Protein AF-A0A560LZS9-F1 (afdb_monomer_lite)

Foldseek 3Di:
DPDAAAQPAKDKDKDDDDPVCVVPDVTDIKIFFDDFDKHKDKDAQDPDWDWKAWDWFFKQKDAPDEGDPVSGDHTDITRPHRGIMMIIDRRGTIID

Organism: NCBI:txid1755647

Sequence (96 aa):
MAEFAAPVAFEFVQRAPSPRAAELIAAMTGYRETAAGRFAQRQTAPLIVPLIISFGTPFLIALGREPQASDRQHSFAAGLYAGPVYIESDGHAACV

pLDDT: mean 91.56, std 9.48, range [45.84, 98.06]

Structure (mmCIF, N/CA/C/O backbone):
data_AF-A0A560LZS9-F1
#
_entry.id   AF-A0A560LZS9-F1
#
loop_
_atom_site.group_PDB
_atom_site.id
_atom_site.type_symbol
_atom_site.label_atom_id
_atom_site.label_alt_id
_atom_site.label_comp_id
_atom_site.label_asym_id
_atom_site.label_entity_id
_atom_site.label_seq_id
_atom_site.pdbx_PDB_ins_code
_atom_site.Cartn_x
_atom_site.Cartn_y
_atom_site.Cartn_z
_atom_site.occupancy
_atom_site.B_iso_or_equiv
_atom_site.auth_seq_id
_atom_site.auth_comp_id
_atom_site.auth_asym_id
_atom_site.auth_atom_id
_atom_site.pdbx_PDB_model_num
ATOM 1 N N . MET A 1 1 ? 16.570 -2.922 -18.717 1.00 45.84 1 MET A N 1
ATOM 2 C CA . MET A 1 1 ? 15.685 -2.915 -17.534 1.00 45.84 1 MET A CA 1
ATOM 3 C C . MET A 1 1 ? 15.691 -1.505 -16.988 1.00 45.84 1 MET A C 1
ATOM 5 O O . MET A 1 1 ? 16.778 -0.959 -16.865 1.00 45.84 1 MET A O 1
ATOM 9 N N . ALA A 1 2 ? 14.526 -0.898 -16.761 1.00 53.41 2 ALA A N 1
ATOM 10 C CA . ALA A 1 2 ? 14.475 0.362 -16.025 1.00 53.41 2 ALA A CA 1
ATOM 11 C C . ALA A 1 2 ? 14.941 0.086 -14.589 1.00 53.41 2 ALA A C 1
ATOM 13 O O . ALA A 1 2 ? 14.567 -0.935 -14.017 1.00 53.41 2 ALA A O 1
ATOM 14 N N . GLU A 1 3 ? 15.809 0.936 -14.056 1.00 58.12 3 GLU A N 1
ATOM 15 C CA . GLU A 1 3 ? 16.271 0.831 -12.678 1.00 58.12 3 GLU A CA 1
ATOM 16 C C . GLU A 1 3 ? 15.129 1.276 -11.762 1.00 58.12 3 GLU A C 1
ATOM 18 O O . GLU A 1 3 ? 14.672 2.416 -11.839 1.00 58.12 3 GLU A O 1
ATOM 23 N N . PHE A 1 4 ? 14.612 0.350 -10.959 1.00 62.66 4 PHE A N 1
ATOM 24 C CA . PHE A 1 4 ? 13.584 0.641 -9.971 1.00 62.66 4 PHE A CA 1
ATOM 25 C C . PHE A 1 4 ? 14.241 0.880 -8.616 1.00 62.66 4 PHE A C 1
ATOM 27 O O . PHE A 1 4 ? 15.044 0.064 -8.163 1.00 62.66 4 PHE A O 1
ATOM 34 N N . ALA A 1 5 ? 13.880 1.982 -7.964 1.00 74.50 5 ALA A N 1
ATOM 35 C CA . ALA A 1 5 ? 14.358 2.324 -6.629 1.00 74.50 5 ALA A CA 1
ATOM 36 C C . ALA A 1 5 ? 13.220 2.236 -5.604 1.00 74.50 5 ALA A C 1
ATOM 38 O O . ALA A 1 5 ? 12.045 2.319 -5.955 1.00 74.50 5 ALA A O 1
ATOM 39 N N . ALA A 1 6 ? 13.552 2.106 -4.321 1.00 77.06 6 ALA A N 1
ATOM 40 C CA . ALA A 1 6 ? 12.571 2.367 -3.270 1.00 77.06 6 ALA A CA 1
ATOM 41 C C . ALA A 1 6 ? 12.208 3.871 -3.255 1.00 77.06 6 ALA A C 1
ATOM 43 O O . ALA A 1 6 ? 13.056 4.687 -3.628 1.00 77.06 6 ALA A O 1
ATOM 44 N N . PRO A 1 7 ? 11.002 4.266 -2.803 1.00 74.81 7 PRO A N 1
ATOM 45 C CA . PRO A 1 7 ? 10.655 5.673 -2.618 1.00 74.81 7 PRO A CA 1
ATOM 46 C C . PRO A 1 7 ? 11.675 6.377 -1.716 1.00 74.81 7 PRO A C 1
ATOM 48 O O . PRO A 1 7 ? 11.896 5.965 -0.578 1.00 74.81 7 PRO A O 1
ATOM 51 N N . VAL A 1 8 ? 12.306 7.435 -2.230 1.00 77.25 8 VAL A N 1
ATOM 52 C CA . VAL A 1 8 ? 13.387 8.167 -1.536 1.00 77.25 8 VAL A CA 1
ATOM 53 C C . VAL A 1 8 ? 12.897 9.398 -0.768 1.00 77.25 8 VAL A C 1
ATOM 55 O O . VAL A 1 8 ? 13.614 9.907 0.089 1.00 77.25 8 VAL A O 1
ATOM 58 N N . ALA A 1 9 ? 11.682 9.873 -1.057 1.00 90.94 9 ALA A N 1
ATOM 59 C CA . ALA A 1 9 ? 11.067 11.026 -0.407 1.00 90.94 9 ALA A CA 1
ATOM 60 C C . ALA A 1 9 ? 9.569 10.776 -0.191 1.00 90.94 9 ALA A C 1
ATOM 62 O O . ALA A 1 9 ? 8.790 10.689 -1.144 1.00 90.94 9 ALA A O 1
ATOM 63 N N . PHE A 1 10 ? 9.179 10.633 1.075 1.00 95.25 10 PHE A N 1
ATOM 64 C CA . PHE A 1 10 ? 7.796 10.415 1.475 1.00 95.25 10 PHE A CA 1
ATOM 65 C C . PHE A 1 10 ? 7.527 10.957 2.883 1.00 95.25 10 PHE A C 1
ATOM 67 O O . PHE A 1 10 ? 8.424 11.063 3.719 1.00 95.25 10 PHE A O 1
ATOM 74 N N . GLU A 1 11 ? 6.266 11.273 3.141 1.00 97.31 11 GLU A N 1
ATOM 75 C CA . GLU A 1 11 ? 5.709 11.555 4.457 1.00 97.31 11 GLU A CA 1
ATOM 76 C C . GLU A 1 11 ? 5.052 10.280 4.997 1.00 97.31 11 GLU A C 1
ATOM 78 O O . GLU A 1 11 ? 4.373 9.554 4.266 1.00 97.31 11 GLU A O 1
ATOM 83 N N . PHE A 1 12 ? 5.242 10.008 6.287 1.00 96.56 12 PHE A N 1
ATOM 84 C CA . PHE A 1 12 ? 4.630 8.877 6.978 1.00 96.56 12 PHE A CA 1
ATOM 85 C C . PHE A 1 12 ? 4.174 9.330 8.361 1.00 96.56 12 PHE A C 1
ATOM 87 O O . PHE A 1 12 ? 4.981 9.791 9.170 1.00 96.56 12 PHE A O 1
ATOM 94 N N . VAL A 1 13 ? 2.875 9.236 8.632 1.00 97.25 13 VAL A N 1
ATOM 95 C CA . VAL A 1 13 ? 2.272 9.750 9.865 1.00 97.25 13 VAL A CA 1
ATOM 96 C C . VAL A 1 13 ? 1.367 8.692 10.462 1.00 97.25 13 VAL A C 1
ATOM 98 O O . VAL A 1 13 ? 0.372 8.306 9.862 1.00 97.25 13 VAL A O 1
ATOM 101 N N . GLN A 1 14 ? 1.658 8.274 11.689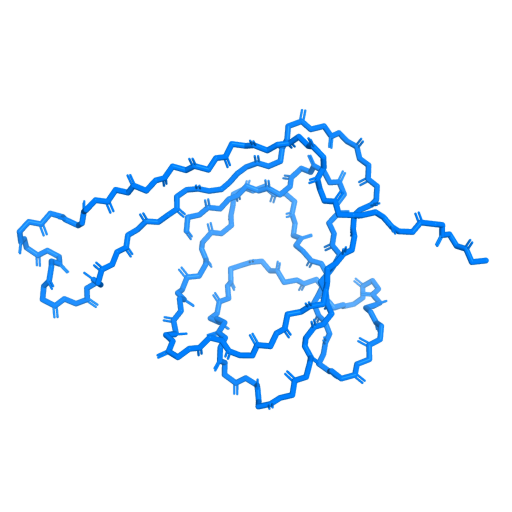 1.00 95.50 14 GLN A N 1
ATOM 102 C CA . GLN A 1 14 ? 0.788 7.365 12.427 1.00 95.50 14 GLN A CA 1
ATOM 103 C C . GLN A 1 14 ? -0.137 8.141 13.359 1.00 95.50 14 GLN A C 1
ATOM 105 O O . GLN A 1 14 ? 0.270 9.091 14.035 1.00 95.50 14 GLN A O 1
ATOM 110 N N . ARG A 1 15 ? -1.403 7.731 13.405 1.00 93.19 15 ARG A N 1
ATOM 111 C CA . ARG A 1 15 ? -2.416 8.277 14.306 1.00 93.19 15 ARG A CA 1
ATOM 112 C C . ARG A 1 15 ? -3.163 7.143 14.989 1.00 93.19 15 ARG A C 1
ATOM 114 O O . ARG A 1 15 ? -3.600 6.188 14.349 1.00 93.19 15 ARG A O 1
ATOM 121 N N . ALA A 1 16 ? -3.338 7.285 16.299 1.00 93.38 16 ALA A N 1
ATOM 122 C CA . ALA A 1 16 ? -4.235 6.417 17.039 1.00 93.38 16 ALA A CA 1
ATOM 123 C C . ALA A 1 16 ? -5.688 6.665 16.586 1.00 93.38 16 ALA A C 1
ATOM 125 O O . ALA A 1 16 ? -6.055 7.816 16.311 1.00 93.38 16 ALA A O 1
ATOM 126 N N . PRO A 1 17 ? -6.517 5.615 16.499 1.00 93.38 17 PRO A N 1
ATOM 127 C CA . PRO A 1 17 ? -7.950 5.759 16.272 1.00 93.38 17 PRO A CA 1
ATOM 128 C C . PRO A 1 17 ? -8.605 6.546 17.415 1.00 93.38 17 PRO A C 1
ATOM 130 O O . PRO A 1 17 ? -8.106 6.592 18.541 1.00 93.38 17 PRO A O 1
ATOM 133 N N . SER A 1 18 ? -9.758 7.158 17.138 1.00 93.44 18 SER A N 1
ATOM 134 C CA . SER A 1 18 ? -10.590 7.726 18.203 1.00 93.44 18 SER A CA 1
ATOM 135 C C . SER A 1 18 ? -11.092 6.613 19.138 1.00 93.44 18 SER A C 1
ATOM 137 O O . SER A 1 18 ? -11.193 5.465 18.700 1.00 93.44 18 SER A O 1
ATOM 139 N N . PRO A 1 19 ? -11.494 6.921 20.387 1.00 93.31 19 PRO A N 1
ATOM 140 C CA . PRO A 1 19 ? -12.010 5.904 21.307 1.00 93.31 19 PRO A CA 1
ATOM 141 C C . PRO A 1 19 ? -13.159 5.074 20.722 1.00 93.31 19 PRO A C 1
ATOM 143 O O . PRO A 1 19 ? -13.212 3.869 20.920 1.00 93.31 19 PRO A O 1
ATOM 146 N N . ARG A 1 20 ? -14.037 5.698 19.923 1.00 92.38 20 ARG A N 1
ATOM 147 C CA . ARG A 1 20 ? -15.140 5.008 19.239 1.00 92.38 20 ARG A CA 1
ATOM 148 C C . ARG A 1 20 ? -14.667 4.046 18.142 1.00 92.38 20 ARG A C 1
ATOM 150 O O . ARG A 1 20 ? -15.347 3.070 17.859 1.00 92.38 20 ARG A O 1
ATOM 157 N N . ALA A 1 21 ? -13.552 4.347 17.482 1.00 92.19 21 ALA A N 1
ATOM 158 C CA . ALA A 1 21 ? -13.018 3.547 16.381 1.00 92.19 21 ALA A CA 1
ATOM 159 C C . ALA A 1 21 ? -12.020 2.473 16.845 1.00 92.19 21 ALA A C 1
ATOM 161 O O . ALA A 1 21 ? -11.768 1.528 16.103 1.00 92.19 21 ALA A O 1
ATOM 162 N N . ALA A 1 22 ? -11.469 2.600 18.055 1.00 91.75 22 ALA A N 1
ATOM 163 C CA . ALA A 1 22 ? -10.441 1.708 18.589 1.00 91.75 22 ALA A CA 1
ATOM 164 C C . ALA A 1 22 ? -10.902 0.247 18.759 1.00 91.75 22 ALA A C 1
ATOM 166 O O . ALA A 1 22 ? -10.067 -0.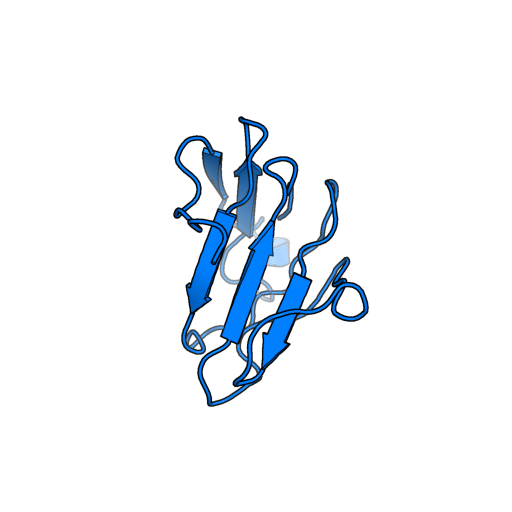649 18.802 1.00 91.75 22 ALA A O 1
ATOM 167 N N . GLU A 1 23 ? -12.214 -0.008 18.808 1.00 91.31 23 GLU A N 1
ATOM 168 C CA . GLU A 1 23 ? -12.771 -1.371 18.817 1.00 91.31 23 GLU A CA 1
ATOM 169 C C . GLU A 1 23 ? -12.681 -2.072 17.449 1.00 91.31 23 GLU A C 1
ATOM 171 O O . GLU A 1 23 ? -12.790 -3.293 17.373 1.00 91.31 23 GLU A O 1
ATOM 176 N N . LEU A 1 24 ? -12.490 -1.313 16.364 1.00 91.25 24 LEU A N 1
ATOM 177 C CA . LEU A 1 24 ? -12.533 -1.815 14.985 1.00 91.25 24 LEU A CA 1
ATOM 178 C C . LEU A 1 24 ? -11.219 -1.609 14.229 1.00 91.25 24 LEU A C 1
ATOM 180 O O . LEU A 1 24 ? -10.883 -2.384 13.338 1.00 91.25 24 LEU A O 1
ATOM 184 N N . ILE A 1 25 ? -10.489 -0.545 14.552 1.00 92.69 25 ILE A N 1
ATOM 185 C CA . ILE A 1 25 ? -9.288 -0.116 13.842 1.00 92.69 25 ILE A CA 1
ATOM 186 C C . ILE A 1 25 ? -8.133 -0.141 14.834 1.00 92.69 25 ILE A C 1
ATOM 188 O O . ILE A 1 25 ? -8.170 0.573 15.828 1.00 92.69 25 ILE A O 1
ATOM 192 N N . ALA A 1 26 ? -7.095 -0.933 14.561 1.00 91.19 26 ALA A N 1
ATOM 193 C CA . ALA A 1 26 ? -5.934 -1.031 15.448 1.00 91.19 26 ALA A CA 1
ATOM 194 C C . ALA A 1 26 ? -5.009 0.200 15.356 1.00 91.19 26 ALA A C 1
ATOM 196 O O . ALA A 1 26 ? -4.440 0.636 16.354 1.00 91.19 26 ALA A O 1
ATOM 197 N N . ALA A 1 27 ? -4.854 0.762 14.155 1.00 92.69 27 ALA A N 1
ATOM 198 C CA . ALA A 1 27 ? -4.027 1.933 13.876 1.00 92.69 27 ALA A CA 1
ATOM 199 C C . ALA A 1 27 ? -4.451 2.579 12.550 1.00 92.69 27 ALA A C 1
ATOM 201 O O . ALA A 1 27 ? -5.016 1.908 11.688 1.00 92.69 27 ALA A O 1
ATOM 202 N N . MET A 1 28 ? -4.140 3.864 12.374 1.00 95.44 28 MET A N 1
ATOM 203 C CA . MET A 1 28 ? -4.280 4.573 11.099 1.00 95.44 28 MET A CA 1
ATOM 204 C C . MET A 1 28 ? -2.927 5.155 10.700 1.00 95.44 28 MET A C 1
ATOM 206 O O . MET A 1 28 ? -2.223 5.722 11.542 1.00 95.44 28 MET A O 1
ATOM 210 N N . THR A 1 29 ? -2.564 5.031 9.427 1.00 96.69 29 THR A N 1
ATOM 211 C CA . THR A 1 29 ? -1.259 5.466 8.924 1.00 96.69 29 THR A CA 1
ATOM 212 C C . THR A 1 29 ? -1.446 6.266 7.649 1.00 96.69 29 THR A C 1
ATOM 214 O O . THR A 1 29 ? -1.795 5.706 6.627 1.00 96.69 29 THR A O 1
ATOM 217 N N . GLY A 1 30 ? -1.165 7.563 7.687 1.00 97.62 30 GLY A N 1
ATOM 218 C CA . GLY A 1 30 ? -1.042 8.363 6.477 1.00 97.62 30 GLY A CA 1
ATOM 219 C C . GLY A 1 30 ? 0.307 8.126 5.803 1.00 97.62 30 GLY A C 1
ATOM 220 O O . GLY A 1 30 ? 1.344 8.132 6.470 1.00 97.62 30 GLY A O 1
ATOM 221 N N . TYR A 1 31 ? 0.289 7.970 4.486 1.00 97.38 31 TYR A N 1
ATOM 222 C CA . TYR A 1 31 ? 1.471 7.870 3.640 1.00 97.38 31 TYR A CA 1
ATOM 223 C C . TYR A 1 31 ? 1.320 8.774 2.418 1.00 97.38 31 TYR A C 1
ATOM 225 O O . TYR A 1 31 ? 0.244 8.847 1.822 1.00 97.38 31 TYR A O 1
ATOM 233 N N . ARG A 1 32 ? 2.397 9.456 2.027 1.00 97.94 32 ARG A N 1
ATOM 234 C CA . ARG A 1 32 ? 2.419 10.276 0.815 1.00 97.94 32 ARG A CA 1
ATOM 235 C C . ARG A 1 32 ? 3.814 10.355 0.217 1.00 97.94 32 ARG A C 1
ATOM 237 O O . ARG A 1 32 ? 4.741 10.785 0.890 1.00 97.94 32 ARG A O 1
ATOM 244 N N . GLU A 1 33 ? 3.956 10.025 -1.056 1.00 97.25 33 GLU A N 1
ATOM 245 C CA . GLU A 1 33 ? 5.172 10.281 -1.828 1.00 97.25 33 GLU A CA 1
ATOM 246 C C . GLU A 1 33 ? 5.266 11.767 -2.197 1.00 97.25 33 GLU A C 1
ATOM 248 O O . GLU A 1 33 ? 4.266 12.415 -2.523 1.00 97.25 33 GLU A O 1
ATOM 253 N N . THR A 1 34 ? 6.471 12.332 -2.108 1.00 96.75 34 THR A N 1
ATOM 254 C CA . THR A 1 34 ? 6.699 13.778 -2.284 1.00 96.75 34 THR A CA 1
ATOM 255 C C . THR A 1 34 ? 7.649 14.120 -3.429 1.00 96.75 34 THR A C 1
ATOM 257 O O . THR A 1 34 ? 7.911 15.298 -3.673 1.00 96.75 34 THR A O 1
ATOM 260 N N . ALA A 1 35 ? 8.129 13.120 -4.170 1.00 94.81 35 ALA A N 1
ATOM 261 C CA . ALA A 1 35 ? 8.978 13.307 -5.339 1.00 94.81 35 ALA A CA 1
ATOM 262 C C . ALA A 1 35 ? 8.540 12.379 -6.471 1.00 94.81 35 ALA A C 1
ATOM 264 O O . ALA A 1 35 ? 8.413 11.178 -6.261 1.00 94.81 35 ALA A O 1
ATOM 265 N N . ALA A 1 36 ? 8.371 12.936 -7.673 1.00 94.44 36 ALA A N 1
ATOM 266 C CA . ALA A 1 36 ? 8.081 12.161 -8.874 1.00 94.44 36 ALA A CA 1
ATOM 267 C C . ALA A 1 36 ? 9.239 11.205 -9.200 1.00 94.44 36 ALA A C 1
ATOM 269 O O . ALA A 1 36 ? 10.413 11.572 -9.098 1.00 94.44 36 ALA A O 1
ATOM 270 N N . GLY A 1 37 ? 8.913 9.994 -9.635 1.00 91.75 37 GLY A N 1
ATOM 271 C CA . GLY A 1 37 ? 9.902 8.972 -9.964 1.00 91.75 37 GLY A CA 1
ATOM 272 C C . GLY A 1 37 ? 9.245 7.621 -10.185 1.00 91.75 37 GLY A C 1
ATOM 273 O O . GLY A 1 37 ? 8.070 7.453 -9.905 1.00 91.75 37 GLY A O 1
ATOM 274 N N . ARG A 1 38 ? 9.981 6.639 -10.704 1.00 92.50 38 ARG A N 1
ATOM 275 C CA . ARG A 1 38 ? 9.478 5.262 -10.766 1.00 92.50 38 ARG A CA 1
ATOM 276 C C . ARG A 1 38 ? 10.038 4.490 -9.594 1.00 92.50 38 ARG A C 1
ATOM 278 O O . ARG A 1 38 ? 11.241 4.232 -9.549 1.00 92.50 38 ARG A O 1
ATOM 285 N N . PHE A 1 39 ? 9.162 4.120 -8.675 1.00 94.50 39 PHE A N 1
ATOM 286 C CA . PHE A 1 39 ? 9.549 3.356 -7.505 1.00 94.50 39 PHE A CA 1
ATOM 287 C C . PHE A 1 39 ? 8.976 1.952 -7.578 1.00 94.50 39 PHE A C 1
ATOM 289 O O . PHE A 1 39 ? 7.873 1.761 -8.086 1.00 94.50 39 PHE A O 1
ATOM 296 N N . ALA A 1 40 ? 9.730 0.975 -7.079 1.00 92.94 40 ALA A N 1
ATOM 297 C CA . ALA A 1 40 ? 9.236 -0.381 -6.910 1.00 92.94 40 ALA A CA 1
ATOM 298 C C . ALA A 1 40 ? 9.585 -0.931 -5.535 1.00 92.94 40 ALA A C 1
ATOM 300 O O . ALA A 1 40 ? 10.628 -0.634 -4.946 1.00 92.94 40 ALA A O 1
ATOM 301 N N . GLN A 1 41 ? 8.693 -1.771 -5.035 1.00 91.38 41 GLN A N 1
ATOM 302 C CA . GLN A 1 41 ? 8.829 -2.442 -3.760 1.00 91.38 41 GLN A CA 1
ATOM 303 C C . GLN A 1 41 ? 8.336 -3.878 -3.878 1.00 91.38 41 GLN A C 1
ATOM 305 O O . GLN A 1 41 ? 7.360 -4.168 -4.569 1.00 91.38 41 GLN A O 1
ATOM 310 N N . ARG A 1 42 ? 8.987 -4.775 -3.136 1.00 92.06 42 ARG A N 1
ATOM 311 C CA . ARG A 1 42 ? 8.508 -6.139 -2.930 1.00 92.06 42 ARG A CA 1
ATOM 312 C C . ARG A 1 42 ? 8.165 -6.320 -1.463 1.00 92.06 42 ARG A C 1
ATOM 314 O O . ARG A 1 42 ? 9.042 -6.183 -0.612 1.00 92.06 42 ARG A O 1
ATOM 321 N N . GLN A 1 43 ? 6.911 -6.638 -1.174 1.00 87.19 43 GLN A N 1
ATOM 322 C CA . GLN A 1 43 ? 6.419 -6.817 0.189 1.00 87.19 43 GLN A CA 1
ATOM 323 C C . GLN A 1 43 ? 5.917 -8.245 0.405 1.00 87.19 43 GLN A C 1
ATOM 325 O O . GLN A 1 43 ? 5.358 -8.873 -0.494 1.00 87.19 43 GLN A O 1
ATOM 330 N N . THR A 1 44 ? 6.127 -8.769 1.608 1.00 83.81 44 THR A N 1
ATOM 331 C CA . THR A 1 44 ? 5.477 -9.992 2.096 1.00 83.81 44 THR A CA 1
ATOM 332 C C . THR A 1 44 ? 4.221 -9.626 2.874 1.00 83.81 44 THR A C 1
ATOM 334 O O . THR A 1 44 ? 4.139 -8.521 3.410 1.00 83.81 44 THR A O 1
ATOM 337 N N . ALA A 1 45 ? 3.261 -10.546 2.974 1.00 75.44 45 ALA A N 1
ATOM 338 C CA . ALA A 1 45 ? 2.031 -10.293 3.716 1.00 75.44 45 ALA A CA 1
ATOM 339 C C . ALA A 1 45 ? 2.314 -9.905 5.180 1.00 75.44 45 ALA A C 1
ATOM 341 O O . ALA A 1 45 ? 2.933 -10.691 5.905 1.00 75.44 45 ALA A O 1
ATOM 342 N N . PRO A 1 46 ? 1.873 -8.719 5.635 1.00 74.56 46 PRO A N 1
ATOM 343 C CA . PRO A 1 46 ? 1.870 -8.399 7.054 1.00 74.56 46 PRO A CA 1
ATOM 344 C C . PRO A 1 46 ? 0.867 -9.284 7.813 1.00 74.56 46 PRO A C 1
ATOM 346 O O . PRO A 1 46 ? -0.093 -9.790 7.239 1.00 74.56 46 PRO A O 1
ATOM 349 N N . LEU A 1 47 ? 1.044 -9.421 9.132 1.00 81.38 47 LEU A N 1
ATOM 350 C CA . LEU A 1 47 ? 0.092 -10.118 10.022 1.00 81.38 47 LEU A CA 1
ATOM 351 C C . LEU A 1 47 ? -1.168 -9.288 10.339 1.00 81.38 47 LEU A C 1
ATOM 353 O O . LEU A 1 47 ? -1.956 -9.647 11.210 1.00 81.38 47 LEU A O 1
ATOM 357 N N . ILE A 1 48 ? -1.337 -8.160 9.653 1.00 85.94 48 ILE A N 1
ATOM 358 C CA . ILE A 1 48 ? -2.491 -7.273 9.749 1.00 85.94 48 ILE A CA 1
ATOM 359 C C . ILE A 1 48 ? -3.087 -7.091 8.355 1.00 85.94 48 ILE A C 1
ATOM 361 O O . ILE A 1 48 ? -2.366 -7.141 7.361 1.00 85.94 48 ILE A O 1
ATOM 365 N N . VAL A 1 49 ? -4.394 -6.845 8.286 1.00 91.00 49 VAL A N 1
ATOM 366 C CA . VAL A 1 49 ? -5.105 -6.559 7.032 1.00 91.00 49 VAL A CA 1
ATOM 367 C C . VAL A 1 49 ? -5.443 -5.068 7.010 1.00 91.00 49 VAL A C 1
ATOM 369 O O . VAL A 1 49 ? -6.483 -4.678 7.544 1.00 91.00 49 VAL A O 1
ATOM 372 N N . PRO A 1 50 ? -4.567 -4.197 6.474 1.00 93.25 50 PRO A N 1
ATOM 373 C CA . PRO A 1 50 ? -4.903 -2.792 6.325 1.00 93.25 50 PRO A CA 1
ATOM 374 C C . PRO A 1 50 ? -5.915 -2.619 5.190 1.00 93.25 50 PRO A C 1
ATOM 376 O O . PRO A 1 50 ? -5.836 -3.287 4.154 1.00 93.25 50 PRO A O 1
ATOM 379 N N . LEU A 1 51 ? -6.842 -1.686 5.384 1.00 95.81 51 LEU A N 1
ATOM 380 C CA . LEU A 1 51 ? -7.668 -1.131 4.321 1.0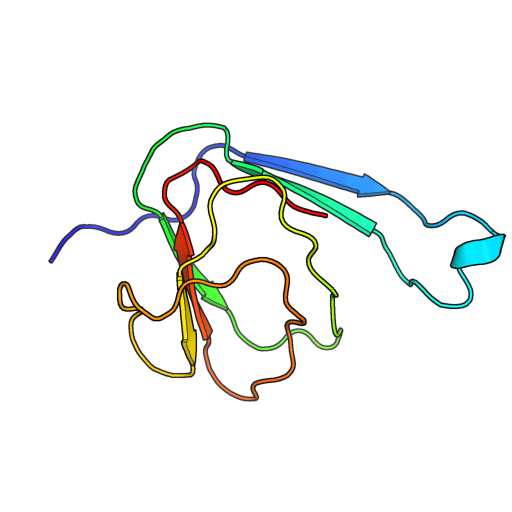0 95.81 51 LEU A CA 1
ATOM 381 C C . LEU A 1 51 ? -7.032 0.189 3.884 1.00 95.81 51 LEU A C 1
ATOM 383 O O . LEU A 1 51 ? -7.015 1.131 4.668 1.00 95.81 51 LEU A O 1
ATOM 387 N N . ILE A 1 52 ? -6.519 0.232 2.657 1.00 96.81 52 ILE A N 1
ATOM 388 C CA . ILE A 1 52 ? -5.839 1.392 2.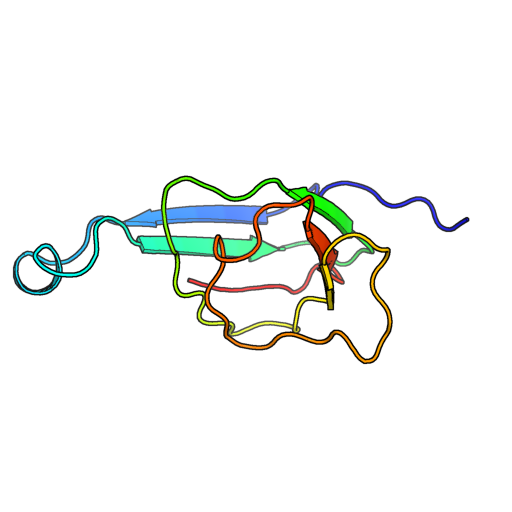087 1.00 96.81 52 ILE A CA 1
ATOM 389 C C . ILE A 1 52 ? -6.864 2.229 1.333 1.00 96.81 52 ILE A C 1
ATOM 391 O O . ILE A 1 52 ? -7.497 1.741 0.391 1.00 96.81 52 ILE A O 1
ATOM 395 N N . ILE A 1 53 ? -6.993 3.497 1.716 1.00 97.75 53 ILE A N 1
ATOM 396 C CA . ILE A 1 53 ? -7.825 4.481 1.024 1.00 97.75 53 ILE A CA 1
ATOM 397 C C . ILE A 1 53 ? -6.922 5.454 0.271 1.00 97.75 53 ILE A C 1
ATOM 399 O O . ILE A 1 53 ? -6.214 6.256 0.877 1.00 97.75 53 ILE A O 1
ATOM 403 N N . SER A 1 54 ? -6.952 5.383 -1.059 1.00 97.31 54 SER A N 1
ATOM 404 C CA . SER A 1 54 ? -6.051 6.144 -1.928 1.00 97.31 54 SER A CA 1
ATOM 405 C C . SER A 1 54 ? -6.656 7.478 -2.368 1.00 97.31 54 SER A C 1
ATOM 407 O O . SER A 1 54 ? -7.800 7.543 -2.817 1.00 97.31 54 SER A O 1
ATOM 409 N N . PHE A 1 55 ? -5.851 8.535 -2.289 1.00 97.69 55 PHE A N 1
ATOM 410 C CA . PHE A 1 55 ? -6.166 9.909 -2.698 1.00 97.69 55 PHE A CA 1
ATOM 411 C C . PHE A 1 55 ? -5.245 10.421 -3.818 1.00 97.69 55 PHE A C 1
ATOM 413 O O . PHE A 1 55 ? -5.568 11.411 -4.472 1.00 97.69 55 PHE A O 1
ATOM 420 N N . GLY A 1 56 ? -4.091 9.776 -4.009 1.00 96.62 56 GLY A N 1
ATOM 421 C CA . GLY A 1 56 ? -3.114 10.096 -5.049 1.00 96.62 56 GLY A CA 1
ATOM 422 C C . GLY A 1 56 ? -3.258 9.237 -6.304 1.00 96.62 56 GLY A C 1
ATOM 423 O O . GLY A 1 56 ? -4.328 8.698 -6.606 1.00 96.62 56 GLY A O 1
ATOM 424 N N . THR A 1 57 ? -2.158 9.099 -7.040 1.00 97.31 57 THR A N 1
ATOM 425 C CA . THR A 1 57 ? -2.094 8.188 -8.186 1.00 97.31 57 THR A CA 1
ATOM 426 C C . THR A 1 57 ? -2.209 6.728 -7.715 1.00 97.31 57 THR A C 1
ATOM 428 O O . THR A 1 57 ? -1.715 6.380 -6.639 1.00 97.31 57 THR A O 1
ATOM 431 N N . PRO A 1 58 ? -2.899 5.855 -8.475 1.00 97.06 58 PRO A N 1
ATOM 432 C CA . PRO A 1 58 ? -3.007 4.437 -8.140 1.00 97.06 58 PRO A CA 1
ATOM 433 C C . PRO A 1 58 ? -1.647 3.738 -8.181 1.00 97.06 58 PRO A C 1
ATOM 435 O O . PRO A 1 58 ? -0.872 3.951 -9.115 1.00 97.06 58 PRO A O 1
ATOM 438 N N . PHE A 1 59 ? -1.413 2.825 -7.241 1.00 97.44 59 PHE A N 1
ATOM 439 C CA . PHE A 1 59 ? -0.301 1.880 -7.334 1.00 97.44 59 PHE A CA 1
ATOM 440 C C . PHE A 1 59 ? -0.537 0.886 -8.478 1.00 97.44 59 PHE A C 1
ATOM 442 O O . PHE A 1 59 ? -1.684 0.574 -8.806 1.00 97.44 59 PHE A O 1
ATOM 449 N N . LEU A 1 60 ? 0.532 0.319 -9.038 1.00 98.00 60 LEU A N 1
ATOM 450 C CA . LEU A 1 60 ? 0.445 -0.938 -9.785 1.00 98.00 60 LEU A CA 1
ATOM 451 C C . LEU A 1 60 ? 0.817 -2.076 -8.843 1.00 98.00 60 LEU A C 1
ATOM 453 O O . LEU A 1 60 ? 1.911 -2.063 -8.287 1.00 98.00 60 LEU A O 1
ATOM 457 N N . ILE A 1 61 ? -0.072 -3.049 -8.649 1.00 96.81 61 ILE A N 1
ATOM 458 C CA . ILE A 1 61 ? 0.149 -4.135 -7.686 1.00 96.81 61 ILE A CA 1
ATOM 459 C C . ILE A 1 61 ? -0.099 -5.483 -8.343 1.00 96.81 61 ILE A C 1
ATOM 461 O O . ILE A 1 61 ? -1.215 -5.778 -8.768 1.00 96.81 61 ILE A O 1
ATOM 465 N N . ALA A 1 62 ? 0.920 -6.337 -8.350 1.00 96.75 62 ALA A N 1
ATOM 466 C CA . ALA A 1 62 ? 0.823 -7.690 -8.874 1.00 96.75 62 ALA A CA 1
ATOM 467 C C . ALA A 1 62 ? 1.282 -8.746 -7.861 1.00 96.75 62 ALA A C 1
ATOM 469 O O . ALA A 1 62 ? 2.193 -8.543 -7.056 1.00 96.75 62 ALA A O 1
ATOM 470 N N . LEU A 1 63 ? 0.620 -9.902 -7.901 1.00 95.06 63 LEU A N 1
ATOM 471 C CA . LEU A 1 63 ? 0.836 -11.010 -6.972 1.00 95.06 63 LEU A CA 1
ATOM 472 C C . LEU A 1 63 ? 1.793 -12.027 -7.603 1.00 95.06 63 LEU A C 1
ATOM 474 O O . LEU A 1 63 ? 1.457 -12.645 -8.613 1.00 95.06 63 LEU A O 1
ATOM 478 N N . GLY A 1 64 ? 2.987 -12.195 -7.029 1.00 93.81 64 GLY A N 1
ATOM 479 C CA . GLY A 1 64 ? 3.968 -13.189 -7.478 1.00 93.81 64 GLY A CA 1
ATOM 480 C C . GLY A 1 64 ? 4.631 -12.913 -8.835 1.00 93.81 64 GLY A C 1
ATOM 481 O O . GLY A 1 64 ? 5.325 -13.788 -9.349 1.00 93.81 64 GLY A O 1
ATOM 482 N N . ARG A 1 65 ? 4.429 -11.727 -9.424 1.00 94.81 65 ARG A N 1
ATOM 483 C CA . ARG A 1 65 ? 5.009 -11.304 -10.710 1.00 94.81 65 ARG A CA 1
ATOM 484 C C . ARG A 1 65 ? 5.194 -9.788 -10.762 1.00 94.81 65 ARG A C 1
ATOM 486 O O . ARG A 1 65 ? 4.584 -9.081 -9.968 1.00 94.81 65 ARG A O 1
ATOM 493 N N . GLU A 1 66 ? 5.947 -9.308 -11.748 1.00 94.94 66 GLU A N 1
ATOM 494 C CA . GLU A 1 66 ? 6.090 -7.872 -12.020 1.00 94.94 66 GLU A CA 1
ATOM 495 C C . GLU A 1 66 ? 4.750 -7.219 -12.428 1.00 94.94 66 GLU A C 1
ATOM 497 O O . GLU A 1 66 ? 3.948 -7.865 -13.128 1.00 94.94 66 GLU A O 1
ATOM 502 N N . PRO A 1 67 ? 4.492 -5.959 -12.023 1.00 96.44 67 PRO A N 1
ATOM 503 C CA . PRO A 1 67 ? 3.277 -5.242 -12.387 1.00 96.44 67 PRO A CA 1
ATOM 504 C C . PRO A 1 67 ? 3.204 -4.856 -13.869 1.00 96.44 67 PRO A C 1
ATOM 506 O O . PRO A 1 67 ? 4.197 -4.636 -14.559 1.00 96.44 67 PRO A O 1
ATOM 509 N N . GLN A 1 68 ? 1.976 -4.752 -14.364 1.00 96.19 68 GLN A N 1
ATOM 510 C CA . GLN A 1 68 ? 1.623 -4.257 -15.688 1.00 96.19 68 GLN A CA 1
ATOM 511 C C . GLN A 1 68 ? 0.640 -3.092 -15.563 1.00 96.19 68 GLN A C 1
ATOM 513 O O . GLN A 1 68 ? 0.025 -2.871 -14.523 1.00 96.19 68 GLN A O 1
ATOM 518 N N . ALA A 1 69 ? 0.430 -2.350 -16.652 1.00 93.88 69 ALA A N 1
ATOM 519 C CA . ALA A 1 69 ? -0.459 -1.186 -16.646 1.00 93.88 69 ALA A CA 1
ATOM 520 C C . ALA A 1 69 ? -1.920 -1.507 -16.261 1.00 93.88 69 ALA A C 1
ATOM 522 O O . ALA A 1 69 ? -2.634 -0.609 -15.815 1.00 93.88 69 ALA A O 1
ATOM 523 N N . SER A 1 70 ? -2.363 -2.758 -16.431 1.00 96.62 70 SER A N 1
ATOM 524 C CA . SER A 1 70 ? -3.686 -3.243 -16.017 1.00 96.62 70 SER A CA 1
ATOM 525 C C . SER A 1 70 ? -3.804 -3.513 -14.516 1.00 96.62 70 SER A C 1
ATOM 527 O O . SER A 1 70 ? -4.915 -3.649 -14.019 1.00 96.62 70 SER A O 1
ATOM 529 N N . ASP A 1 71 ? -2.690 -3.570 -13.785 1.00 97.62 71 ASP A N 1
ATOM 530 C CA . ASP A 1 71 ? -2.648 -3.900 -12.356 1.00 97.62 71 ASP A CA 1
ATOM 531 C C . ASP A 1 71 ? -2.880 -2.684 -11.446 1.00 97.62 71 ASP A C 1
ATOM 533 O O . ASP A 1 71 ? -2.506 -2.692 -10.273 1.00 97.62 71 ASP A O 1
ATOM 537 N N . ARG A 1 72 ? -3.492 -1.621 -11.979 1.00 97.38 72 ARG A N 1
ATOM 538 C CA . ARG A 1 72 ? -3.816 -0.405 -11.227 1.00 97.38 72 ARG A CA 1
ATOM 539 C C . ARG A 1 72 ? -4.758 -0.730 -10.072 1.00 97.38 72 ARG A C 1
ATOM 541 O O . ARG A 1 72 ? -5.874 -1.192 -10.293 1.00 97.38 72 ARG A O 1
ATOM 548 N N . GLN A 1 73 ? -4.324 -0.426 -8.856 1.00 97.31 73 GLN A N 1
ATOM 549 C CA . GLN A 1 73 ? -5.122 -0.543 -7.642 1.00 97.31 73 GLN A CA 1
ATOM 550 C C . GLN A 1 73 ? -5.410 0.845 -7.076 1.00 97.31 73 GLN A C 1
ATOM 552 O O . GLN A 1 73 ? -4.493 1.607 -6.773 1.00 97.31 73 GLN A O 1
ATOM 557 N N . HIS A 1 74 ? -6.697 1.165 -6.932 1.00 95.69 74 HIS A N 1
ATOM 558 C CA . HIS A 1 74 ? -7.157 2.383 -6.265 1.00 95.69 74 HIS A CA 1
ATOM 559 C C . HIS A 1 74 ? -7.101 2.197 -4.741 1.00 95.69 74 HIS A C 1
ATOM 561 O O . HIS A 1 74 ? -6.019 2.138 -4.165 1.00 95.69 74 HIS A O 1
ATOM 567 N N . SER A 1 75 ? -8.252 2.088 -4.081 1.00 97.75 75 SER A N 1
ATOM 568 C CA . SER A 1 75 ? -8.349 1.660 -2.684 1.00 97.75 75 SER A CA 1
ATOM 569 C C . SER A 1 75 ? -8.460 0.138 -2.628 1.00 97.75 75 SER A C 1
ATOM 571 O O . SER A 1 75 ? -9.170 -0.456 -3.441 1.00 97.75 75 SER A O 1
ATOM 573 N N . PHE A 1 76 ? -7.762 -0.502 -1.693 1.00 96.12 76 PHE A N 1
ATOM 574 C CA . PHE A 1 76 ? -7.671 -1.962 -1.618 1.00 96.12 76 PHE A CA 1
ATOM 575 C C . PHE A 1 76 ? -7.410 -2.444 -0.188 1.00 96.12 76 PHE A C 1
ATOM 577 O O . PHE A 1 76 ? -6.945 -1.689 0.661 1.00 96.12 76 PHE A O 1
ATOM 584 N N . ALA A 1 77 ? -7.689 -3.719 0.078 1.00 94.81 77 ALA A N 1
ATOM 585 C CA . ALA A 1 77 ? -7.229 -4.395 1.288 1.00 94.81 77 ALA A CA 1
ATOM 586 C C . ALA A 1 77 ? -5.901 -5.111 1.000 1.00 94.81 77 ALA A C 1
ATOM 588 O O . ALA A 1 77 ? -5.800 -5.830 0.003 1.00 94.81 77 ALA A O 1
ATOM 589 N N . ALA A 1 78 ? -4.891 -4.934 1.853 1.00 92.50 78 ALA A N 1
ATOM 590 C CA . ALA A 1 78 ? -3.607 -5.631 1.717 1.00 92.50 78 ALA A CA 1
ATOM 591 C C . ALA A 1 78 ? -3.464 -6.788 2.717 1.00 92.50 78 ALA A C 1
ATOM 593 O O . ALA A 1 78 ? -4.309 -6.998 3.581 1.00 92.50 78 ALA A O 1
ATOM 594 N N . GLY A 1 79 ? -2.386 -7.565 2.589 1.00 89.81 79 GLY A N 1
ATOM 595 C CA . GLY A 1 79 ? -2.089 -8.685 3.494 1.00 89.81 79 GLY A CA 1
ATOM 596 C C . GLY A 1 79 ? -2.887 -9.966 3.240 1.00 89.81 79 GLY A C 1
ATOM 597 O O . GLY A 1 79 ? -2.770 -10.912 4.008 1.00 89.81 79 GLY A O 1
ATOM 598 N N . LEU A 1 80 ? -3.662 -10.035 2.153 1.00 89.94 80 LEU A N 1
ATOM 599 C CA . LEU A 1 80 ? -4.494 -11.203 1.827 1.00 89.94 80 LEU A CA 1
ATOM 600 C C . LEU A 1 80 ? -3.805 -12.239 0.923 1.00 89.94 80 LEU A C 1
ATOM 602 O O . LEU A 1 80 ? -4.316 -13.343 0.751 1.00 89.94 80 LEU A O 1
ATOM 606 N N . TYR A 1 81 ? -2.657 -11.904 0.331 1.00 91.31 81 TYR A N 1
ATOM 607 C CA . TYR A 1 81 ? -1.907 -12.807 -0.541 1.00 91.31 81 TYR A CA 1
ATOM 608 C C . TYR A 1 81 ? -0.714 -13.416 0.194 1.00 91.31 81 TYR A C 1
ATOM 610 O O . TYR A 1 81 ? 0.157 -12.689 0.648 1.00 91.31 81 TYR A O 1
ATOM 618 N N . ALA A 1 82 ? -0.632 -14.745 0.261 1.00 88.69 82 ALA A N 1
ATOM 619 C CA . ALA A 1 82 ? 0.392 -15.459 1.033 1.00 88.69 82 ALA A CA 1
ATOM 620 C C . ALA A 1 82 ? 1.816 -15.429 0.428 1.00 88.69 82 ALA A C 1
ATOM 622 O O . ALA A 1 82 ? 2.743 -15.982 1.017 1.00 88.69 82 ALA A O 1
ATOM 623 N N . GLY A 1 83 ? 1.997 -14.826 -0.751 1.00 90.44 83 GLY A N 1
ATOM 624 C CA . GLY A 1 83 ? 3.277 -14.747 -1.457 1.00 90.44 83 GLY A CA 1
ATOM 625 C C . GLY A 1 83 ? 3.839 -13.323 -1.556 1.00 90.44 83 GLY A C 1
ATOM 626 O O . GLY A 1 83 ? 3.281 -12.384 -0.987 1.00 90.44 83 GLY A O 1
ATOM 627 N N . PRO A 1 84 ? 4.949 -13.137 -2.294 1.00 90.94 84 PRO A N 1
ATOM 628 C CA . PRO A 1 84 ? 5.506 -11.813 -2.541 1.00 90.94 84 PRO A CA 1
ATOM 629 C C . PRO A 1 84 ? 4.571 -10.977 -3.421 1.00 90.94 84 PRO A C 1
ATOM 631 O O . PRO A 1 84 ? 4.137 -11.415 -4.489 1.00 90.94 84 PRO A O 1
ATOM 634 N N . VAL A 1 85 ? 4.305 -9.752 -2.987 1.00 94.06 85 VAL A N 1
ATOM 635 C CA . VAL A 1 85 ? 3.567 -8.737 -3.739 1.00 94.06 85 VAL A CA 1
ATOM 636 C C . VAL A 1 85 ? 4.558 -7.730 -4.302 1.00 94.06 85 VAL A C 1
ATOM 638 O O . VAL A 1 85 ? 5.441 -7.262 -3.582 1.00 94.06 85 VAL A O 1
ATOM 641 N N . TYR A 1 86 ? 4.408 -7.404 -5.579 1.00 95.69 86 TYR A N 1
ATOM 642 C CA . TYR A 1 86 ? 5.203 -6.405 -6.280 1.00 95.69 86 TYR A CA 1
ATOM 643 C C . TYR A 1 86 ? 4.356 -5.151 -6.449 1.00 95.69 86 TYR A C 1
ATOM 645 O O . TYR A 1 86 ? 3.209 -5.239 -6.887 1.00 95.69 86 TYR A O 1
ATOM 653 N N . ILE A 1 87 ? 4.909 -4.007 -6.061 1.00 95.44 87 ILE A N 1
ATOM 654 C CA . ILE A 1 87 ? 4.220 -2.718 -6.022 1.00 95.44 87 ILE A CA 1
ATOM 655 C C . ILE A 1 87 ? 5.073 -1.707 -6.780 1.00 95.44 87 ILE A C 1
ATOM 657 O O . ILE A 1 87 ? 6.249 -1.559 -6.457 1.00 95.44 87 ILE A O 1
ATOM 661 N N . GLU A 1 88 ? 4.482 -0.999 -7.738 1.00 97.19 88 GLU A N 1
ATOM 662 C CA . GLU A 1 88 ? 5.073 0.182 -8.370 1.00 97.19 88 GLU A CA 1
ATOM 663 C C . GLU A 1 88 ? 4.240 1.439 -8.088 1.00 97.19 88 GLU A C 1
ATOM 665 O O . GLU A 1 88 ? 3.009 1.385 -7.995 1.00 97.19 88 GLU A O 1
ATOM 670 N N . SER A 1 89 ? 4.924 2.578 -8.010 1.00 96.31 89 SER A N 1
ATOM 671 C CA . SER A 1 89 ? 4.343 3.920 -7.920 1.00 96.31 89 SER A CA 1
ATOM 672 C C . SER A 1 89 ? 5.115 4.904 -8.804 1.00 96.31 89 SER A C 1
ATOM 67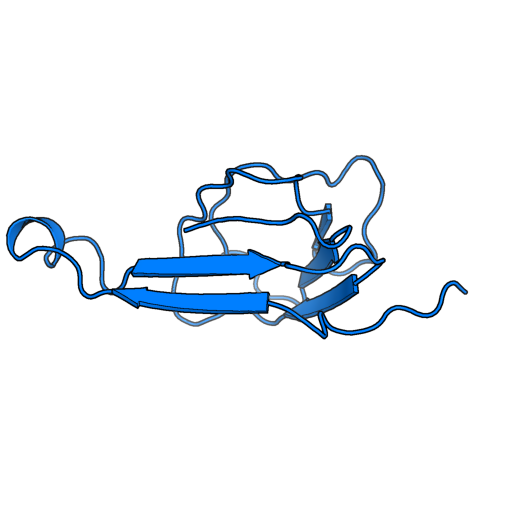4 O O . SER A 1 89 ? 6.252 4.652 -9.219 1.00 96.31 89 SER A O 1
ATOM 676 N N . ASP A 1 90 ? 4.471 6.028 -9.117 1.00 95.88 90 ASP A N 1
ATOM 677 C CA . ASP A 1 90 ? 5.030 7.117 -9.925 1.00 95.88 90 ASP A CA 1
ATOM 678 C C . ASP A 1 90 ? 5.503 8.325 -9.087 1.00 95.88 90 ASP A C 1
ATOM 680 O O . ASP A 1 90 ? 5.836 9.382 -9.636 1.00 95.88 90 ASP A O 1
ATOM 684 N N . GLY A 1 91 ? 5.564 8.175 -7.759 1.00 96.19 91 GLY A N 1
ATOM 685 C CA . GLY A 1 91 ? 5.979 9.237 -6.845 1.00 96.19 91 GLY A CA 1
ATOM 686 C C . GLY A 1 91 ? 4.862 10.181 -6.414 1.00 96.19 91 GLY A C 1
ATOM 687 O O . GLY A 1 91 ? 5.127 11.202 -5.774 1.00 96.19 91 GLY A O 1
ATOM 688 N N . HIS A 1 92 ? 3.619 9.861 -6.770 1.00 97.06 92 HIS A N 1
ATOM 689 C CA . HIS A 1 92 ? 2.432 10.629 -6.414 1.00 97.06 92 HIS A CA 1
ATOM 690 C C . HIS A 1 92 ? 1.399 9.806 -5.635 1.00 97.06 92 HIS A 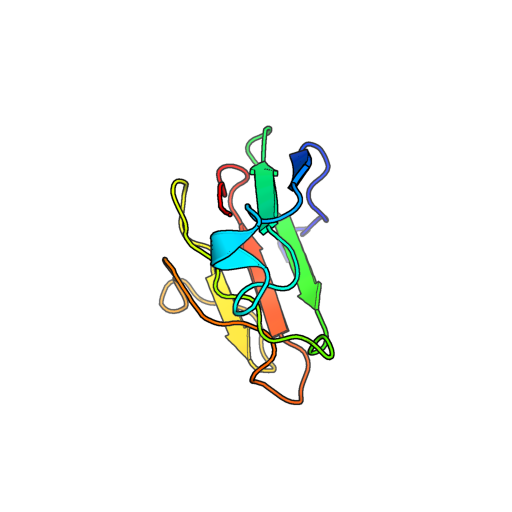C 1
ATOM 692 O O . HIS A 1 92 ? 0.246 10.237 -5.496 1.00 97.06 92 HIS A O 1
ATOM 698 N N . ALA A 1 93 ? 1.792 8.651 -5.087 1.00 97.31 93 ALA A N 1
ATOM 699 C CA . ALA A 1 93 ? 0.911 7.890 -4.222 1.00 97.31 93 ALA A CA 1
ATOM 700 C C . ALA A 1 93 ? 0.632 8.661 -2.922 1.00 97.31 93 ALA A C 1
ATOM 702 O O . ALA A 1 93 ? 1.534 9.211 -2.288 1.00 97.31 93 ALA A O 1
ATOM 703 N N . ALA A 1 94 ? -0.631 8.692 -2.508 1.00 98.06 94 ALA A N 1
ATOM 704 C CA . ALA A 1 94 ? -1.058 9.275 -1.241 1.00 98.06 94 ALA A CA 1
ATOM 705 C C . ALA A 1 94 ? -2.248 8.482 -0.704 1.00 98.06 94 ALA A C 1
ATOM 707 O O . ALA A 1 94 ? -3.234 8.313 -1.424 1.00 98.06 94 ALA A O 1
ATOM 708 N N . CYS A 1 95 ? -2.164 7.987 0.528 1.00 97.94 95 CYS A N 1
ATOM 709 C CA . CYS A 1 95 ? -3.188 7.137 1.127 1.00 97.94 95 CYS A CA 1
ATOM 710 C C . CYS A 1 95 ? -3.210 7.207 2.660 1.00 97.94 95 CYS A C 1
ATOM 712 O O . CYS A 1 95 ? -2.327 7.793 3.294 1.00 97.94 95 CYS A O 1
ATOM 714 N N . VAL A 1 96 ? -4.262 6.619 3.232 1.00 96.69 96 VAL A N 1
ATOM 715 C CA . VAL A 1 96 ? -4.410 6.300 4.661 1.00 96.69 96 VAL A CA 1
ATOM 716 C C . VAL A 1 96 ? -4.687 4.809 4.817 1.00 96.69 96 VAL A C 1
ATOM 718 O O . VAL A 1 96 ? -5.340 4.263 3.895 1.00 96.69 96 VAL A O 1
#

Radius of gyration: 13.95 Å; chains: 1; bounding box: 31×29×39 Å

Secondary structure (DSSP, 8-state):
----B--SSEEEEEEPPPTTTTTT-S-EEEEEE-S-S-EEEEEPPPSS--EE-B-SSPEEEEESS---TT-EESSEE-S--SS-EEEEE-S--EE-